Protein AF-A0A9X0D5I1-F1 (afdb_monomer_lite)

InterPro domains:
  IPR029071 Ubiquitin-like domain superfamily [SSF54236] (32-84)

Sequence (95 aa):
LPETPIADESLVTDHSSAVPSIASVSVGEVVGNAIPLRPSSRRIKFLIEWRERTIPIVLDDTETLGTIKRMLEMQLGIPMDQQKPSGMATPSTDN

Organism: NCBI:txid174260

Secondary structure (DSSP, 8-state):
-------------------------------------PPPP-EEEEEEEETTEEEEEEEETT--HHHHHHHHHHHH---TTT-----PPPP----

Structure (mmCIF, N/CA/C/O backbone):
data_AF-A0A9X0D5I1-F1
#
_entry.id   AF-A0A9X0D5I1-F1
#
loop_
_atom_site.group_PDB
_atom_site.id
_atom_site.type_symbol
_atom_site.label_atom_id
_atom_site.label_alt_id
_atom_site.label_comp_id
_atom_site.label_asym_id
_atom_site.label_entity_id
_atom_site.label_seq_id
_atom_site.pdbx_PDB_ins_code
_atom_site.Cartn_x
_atom_site.Cartn_y
_atom_site.Cartn_z
_atom_site.occupancy
_atom_site.B_iso_or_equiv
_atom_site.auth_seq_id
_atom_site.auth_comp_id
_atom_site.auth_asym_id
_atom_site.auth_atom_id
_atom_site.pdbx_PDB_model_num
ATOM 1 N N . LEU A 1 1 ? -30.802 -50.086 -9.975 1.00 50.03 1 LEU A N 1
ATOM 2 C CA . LEU A 1 1 ? -29.612 -50.897 -9.639 1.00 50.03 1 LEU A CA 1
ATOM 3 C C . LEU A 1 1 ? -29.991 -52.360 -9.761 1.00 50.03 1 LEU A C 1
ATOM 5 O O . LEU A 1 1 ? -31.076 -52.719 -9.316 1.00 50.03 1 LEU A O 1
ATOM 9 N N . PRO A 1 2 ? -29.163 -53.142 -10.457 1.00 42.50 2 PRO A N 1
ATOM 10 C CA . PRO A 1 2 ? -28.463 -54.209 -9.749 1.00 42.50 2 PRO A CA 1
ATOM 11 C C . PRO A 1 2 ? -26.937 -54.102 -9.895 1.00 42.50 2 PRO A C 1
ATOM 13 O O . PRO A 1 2 ? -26.426 -53.731 -10.950 1.00 42.50 2 PRO A O 1
ATOM 16 N N . GLU A 1 3 ? -26.258 -54.377 -8.782 1.00 40.50 3 GLU A N 1
ATOM 17 C CA . GLU A 1 3 ? -24.808 -54.417 -8.570 1.00 40.50 3 GLU A CA 1
ATOM 18 C C . GLU A 1 3 ? -24.124 -55.549 -9.348 1.00 40.50 3 GLU A C 1
ATOM 20 O O . GLU A 1 3 ? -24.646 -56.659 -9.443 1.00 40.50 3 GLU A O 1
ATOM 25 N N . THR A 1 4 ? -22.912 -55.282 -9.835 1.00 53.31 4 THR A N 1
ATOM 26 C CA . THR A 1 4 ? -21.943 -56.308 -10.240 1.00 53.31 4 THR A CA 1
ATOM 27 C C . THR A 1 4 ? -20.833 -56.402 -9.186 1.00 53.31 4 THR A C 1
ATOM 29 O O . THR A 1 4 ? -20.356 -55.356 -8.738 1.00 53.31 4 THR A O 1
ATOM 32 N N . PRO A 1 5 ? -20.422 -57.618 -8.784 1.00 51.00 5 PRO A N 1
ATOM 33 C CA . PRO A 1 5 ? -19.561 -57.850 -7.628 1.00 51.00 5 PRO A CA 1
ATOM 34 C C . PRO A 1 5 ? -18.085 -57.534 -7.903 1.00 51.00 5 PRO A C 1
ATOM 36 O O . PRO A 1 5 ? -17.574 -57.733 -9.003 1.00 51.00 5 PRO A O 1
ATOM 39 N N . ILE A 1 6 ? -17.418 -57.054 -6.854 1.00 52.78 6 ILE A N 1
ATOM 40 C CA . ILE A 1 6 ? -15.986 -56.756 -6.769 1.00 52.78 6 ILE A CA 1
ATOM 41 C C . ILE A 1 6 ? -15.208 -58.081 -6.751 1.00 52.78 6 ILE A C 1
ATOM 43 O O . ILE A 1 6 ? -15.447 -58.910 -5.875 1.00 52.78 6 ILE A O 1
ATOM 47 N N . ALA A 1 7 ? -14.287 -58.270 -7.698 1.00 49.75 7 ALA A N 1
ATOM 48 C CA . ALA A 1 7 ? -13.292 -59.337 -7.647 1.00 49.75 7 ALA A CA 1
ATOM 49 C C . ALA A 1 7 ? -12.044 -58.824 -6.912 1.00 49.75 7 ALA A C 1
ATOM 51 O O . ALA A 1 7 ? -11.357 -57.919 -7.390 1.00 49.75 7 ALA A O 1
ATOM 52 N N . ASP A 1 8 ? -11.805 -59.386 -5.730 1.00 49.59 8 ASP A N 1
ATOM 53 C CA . ASP A 1 8 ? -10.547 -59.329 -4.992 1.00 49.59 8 ASP A CA 1
ATOM 54 C C . ASP A 1 8 ? -9.789 -60.629 -5.293 1.00 49.59 8 ASP A C 1
ATOM 56 O O . ASP A 1 8 ? -10.273 -61.713 -4.968 1.00 49.59 8 ASP A O 1
ATOM 60 N N . GLU A 1 9 ? -8.634 -60.539 -5.953 1.00 52.75 9 GLU A N 1
ATOM 61 C CA . GLU A 1 9 ? -7.714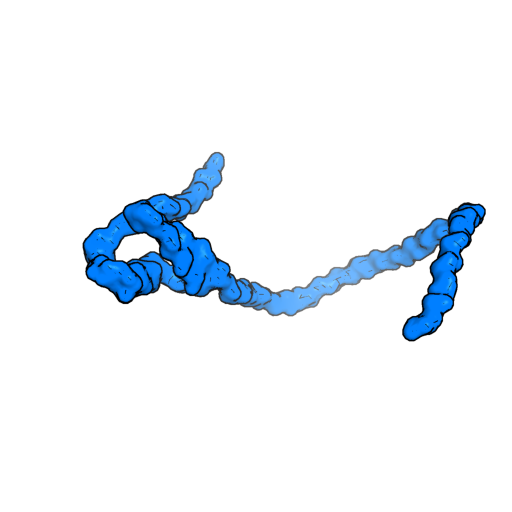 -61.671 -6.086 1.00 52.75 9 GLU A CA 1
ATOM 62 C C . GLU A 1 9 ? -6.249 -61.204 -6.101 1.00 52.75 9 GLU A C 1
ATOM 64 O O . GLU A 1 9 ? -5.650 -60.879 -7.120 1.00 52.75 9 GLU A O 1
ATOM 69 N N . SER A 1 10 ? -5.710 -61.117 -4.884 1.00 47.47 10 SER A N 1
ATOM 70 C CA . SER A 1 10 ? -4.475 -61.772 -4.426 1.00 47.47 10 SER A CA 1
ATOM 71 C C . SER A 1 10 ? -3.266 -61.873 -5.379 1.00 47.47 10 SER A C 1
ATOM 73 O O . SER A 1 10 ? -3.196 -62.731 -6.253 1.00 47.47 10 SER A O 1
ATOM 75 N N . LEU A 1 11 ? -2.233 -61.098 -5.025 1.00 49.56 11 LEU A N 1
ATOM 76 C CA . LEU A 1 11 ? -0.790 -61.396 -5.037 1.00 49.56 11 LEU A CA 1
ATOM 77 C C . LEU A 1 11 ? -0.347 -62.770 -5.594 1.00 49.56 11 LEU A C 1
ATOM 79 O O . LEU A 1 11 ? -0.547 -63.795 -4.944 1.00 49.56 11 LEU A O 1
ATOM 83 N N . VAL A 1 12 ? 0.441 -62.754 -6.678 1.00 45.06 12 VAL A N 1
ATOM 84 C CA . VAL A 1 12 ? 1.507 -63.744 -6.910 1.00 45.06 12 VAL A CA 1
ATOM 85 C C . VAL A 1 12 ? 2.779 -63.025 -7.362 1.00 45.06 12 VAL A C 1
ATOM 87 O O . VAL A 1 12 ? 2.824 -62.344 -8.383 1.00 45.06 12 VAL A O 1
ATOM 90 N N . THR A 1 13 ? 3.800 -63.177 -6.529 1.00 46.22 13 THR A N 1
ATOM 91 C CA . THR A 1 13 ? 5.201 -62.812 -6.718 1.00 46.22 13 THR A CA 1
ATOM 92 C C . THR A 1 13 ? 5.858 -63.739 -7.741 1.00 46.22 13 THR A C 1
ATOM 94 O O . THR A 1 13 ? 5.774 -64.949 -7.566 1.00 46.22 13 THR A O 1
ATOM 97 N N . ASP A 1 14 ? 6.604 -63.209 -8.714 1.00 52.00 14 ASP A N 1
ATOM 98 C CA . ASP A 1 14 ? 7.724 -63.955 -9.300 1.00 52.00 14 ASP A CA 1
ATOM 99 C C . ASP A 1 14 ? 8.892 -63.013 -9.623 1.00 52.00 14 ASP A C 1
ATOM 101 O O . ASP A 1 14 ? 8.747 -61.978 -10.278 1.00 52.00 14 ASP A O 1
ATOM 105 N N . HIS A 1 15 ? 10.045 -63.332 -9.042 1.00 54.12 15 HIS A N 1
ATOM 106 C CA . HIS A 1 15 ? 11.275 -62.561 -9.126 1.00 54.12 15 HIS A CA 1
ATOM 107 C C . HIS A 1 15 ? 12.054 -63.028 -10.356 1.00 54.12 15 HIS A C 1
ATOM 109 O O . HIS A 1 15 ? 12.538 -64.156 -10.385 1.00 54.12 15 HIS A O 1
ATOM 115 N N . SER A 1 16 ? 12.296 -62.141 -11.322 1.00 49.94 16 SER A N 1
ATOM 116 C CA . SER A 1 16 ? 13.378 -62.347 -12.286 1.00 49.94 16 SER A CA 1
ATOM 117 C C . SER A 1 16 ? 14.210 -61.080 -12.425 1.00 49.94 16 SER A C 1
ATOM 119 O O . SER A 1 16 ? 13.771 -60.050 -12.931 1.00 49.94 16 SER A O 1
ATOM 121 N N . SER A 1 17 ? 15.417 -61.175 -11.874 1.00 54.44 17 SER A N 1
ATOM 122 C CA . SER A 1 17 ? 16.472 -60.173 -11.894 1.00 54.44 17 SER A CA 1
ATOM 123 C C . SER A 1 17 ? 16.892 -59.872 -13.335 1.00 54.44 17 SER A C 1
ATOM 125 O O . SER A 1 17 ? 17.548 -60.689 -13.978 1.00 54.44 17 SER A O 1
ATOM 127 N N . ALA A 1 18 ? 16.542 -58.687 -13.830 1.00 58.9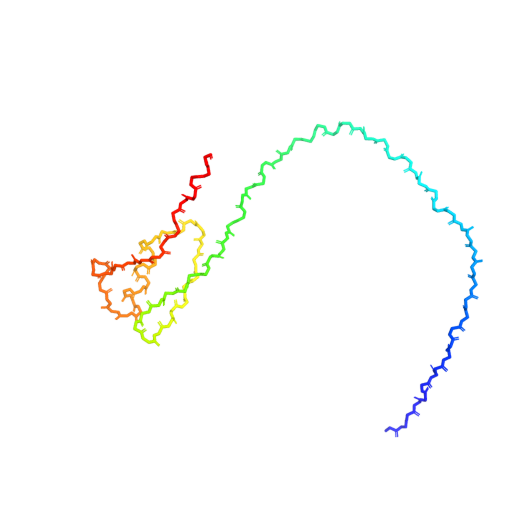7 18 ALA A N 1
ATOM 128 C CA . ALA A 1 18 ? 17.159 -58.093 -15.007 1.00 58.97 18 ALA A CA 1
ATOM 129 C C . ALA A 1 18 ? 17.654 -56.696 -14.618 1.00 58.97 18 ALA A C 1
ATOM 131 O O . ALA A 1 18 ? 16.877 -55.764 -14.424 1.00 58.97 18 ALA A O 1
ATOM 132 N N . VAL A 1 19 ? 18.968 -56.584 -14.432 1.00 61.28 19 VAL A N 1
ATOM 133 C CA . VAL A 1 19 ? 19.675 -55.333 -14.136 1.00 61.28 19 VAL A CA 1
ATOM 134 C C . VAL A 1 19 ? 19.324 -54.297 -15.217 1.00 61.28 19 VAL A C 1
ATOM 136 O O . VAL A 1 19 ? 19.488 -54.613 -16.399 1.00 61.28 19 VAL A O 1
ATOM 139 N N . PRO A 1 20 ? 18.863 -53.074 -14.885 1.00 54.25 20 PRO A N 1
ATOM 140 C CA . PRO A 1 20 ? 18.689 -52.046 -15.900 1.00 54.25 20 PRO A CA 1
ATOM 141 C C . PRO A 1 20 ? 20.064 -51.689 -16.468 1.00 54.25 20 PRO A C 1
ATOM 143 O O . PRO A 1 20 ? 20.976 -51.295 -15.740 1.00 54.25 20 PRO A O 1
ATOM 146 N N . SER A 1 21 ? 20.222 -51.859 -17.780 1.00 54.53 21 SER A N 1
ATOM 147 C CA . SER A 1 21 ? 21.411 -51.424 -18.504 1.00 54.53 21 SER A CA 1
ATOM 148 C C . SER A 1 21 ? 21.496 -49.898 -18.416 1.00 54.53 21 SER A C 1
ATOM 150 O O . SER A 1 21 ? 20.734 -49.180 -19.062 1.00 54.53 21 SER A O 1
ATOM 152 N N . ILE A 1 22 ? 22.381 -49.394 -17.557 1.00 60.22 22 ILE A N 1
ATOM 153 C CA . ILE A 1 22 ? 22.714 -47.971 -17.484 1.00 60.22 22 ILE A CA 1
ATOM 154 C C . ILE A 1 22 ? 23.494 -47.593 -18.744 1.00 60.22 22 ILE A C 1
ATOM 156 O O . ILE A 1 22 ? 24.680 -47.886 -18.874 1.00 60.22 22 ILE A O 1
ATOM 160 N N . ALA A 1 23 ? 22.817 -46.947 -19.692 1.00 58.25 23 ALA A N 1
ATOM 161 C CA . ALA A 1 23 ? 23.484 -46.277 -20.797 1.00 58.25 23 ALA A CA 1
ATOM 162 C C . ALA A 1 23 ? 24.284 -45.090 -20.238 1.00 58.25 23 ALA A C 1
ATOM 164 O O . ALA A 1 23 ? 23.722 -44.170 -19.642 1.00 58.25 23 ALA A O 1
ATOM 165 N N . SER A 1 24 ? 25.604 -45.121 -20.410 1.00 58.53 24 SER A N 1
ATOM 166 C CA . SER A 1 24 ? 26.494 -44.022 -20.045 1.00 58.53 24 SER A CA 1
ATOM 167 C C . SER A 1 24 ? 26.146 -42.777 -20.865 1.00 58.53 24 SER A C 1
ATOM 169 O O . SER A 1 24 ? 26.319 -42.761 -22.082 1.00 58.53 24 SER A O 1
ATOM 171 N N . VAL A 1 25 ? 25.661 -41.725 -20.207 1.00 60.53 25 VAL A N 1
ATOM 172 C CA . VAL A 1 25 ? 25.482 -40.406 -20.826 1.00 60.53 25 VAL A CA 1
ATOM 173 C C . VAL A 1 25 ? 26.829 -39.689 -20.882 1.00 60.53 25 VAL A C 1
ATOM 175 O O . VAL A 1 25 ? 27.409 -39.348 -19.853 1.00 60.53 25 VAL A O 1
ATOM 178 N N . SER A 1 26 ? 27.341 -39.455 -22.090 1.00 61.94 26 SER A N 1
ATOM 179 C CA . SER A 1 26 ? 28.466 -38.543 -22.297 1.00 61.94 26 SER A CA 1
ATOM 180 C C . SER A 1 26 ? 28.009 -37.111 -22.035 1.00 61.94 26 SER A C 1
ATOM 182 O O . SER A 1 26 ? 27.147 -36.587 -22.739 1.00 61.94 26 SER A O 1
ATOM 184 N N . VAL A 1 27 ? 28.605 -36.469 -21.031 1.00 59.84 27 VAL A N 1
ATOM 185 C CA . VAL A 1 27 ? 28.433 -35.035 -20.787 1.00 59.84 27 VAL A CA 1
ATOM 186 C C . VAL A 1 27 ? 29.296 -34.289 -21.802 1.00 59.84 27 VAL A C 1
ATOM 188 O O . VAL A 1 27 ? 30.495 -34.109 -21.604 1.00 59.84 27 VAL A O 1
ATOM 191 N N . GLY A 1 28 ? 28.693 -33.905 -22.925 1.00 54.84 28 GLY A N 1
ATOM 192 C CA . GLY A 1 28 ? 29.244 -32.847 -23.766 1.00 54.84 28 GLY A CA 1
ATOM 193 C C . GLY A 1 28 ? 29.078 -31.513 -23.043 1.00 54.84 28 GLY A C 1
ATOM 194 O O . GLY A 1 28 ? 28.012 -31.245 -22.490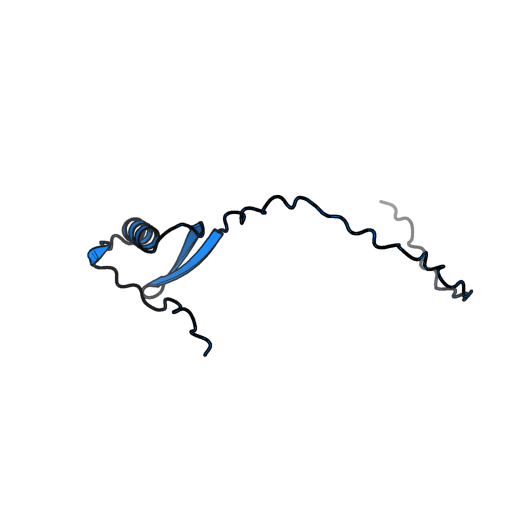 1.00 54.84 28 GLY A O 1
ATOM 195 N N . GLU A 1 29 ? 30.125 -30.693 -23.015 1.00 62.38 29 GLU A N 1
ATOM 196 C CA . GLU A 1 29 ? 30.057 -29.345 -22.455 1.00 62.38 29 GLU A CA 1
ATOM 197 C C . GLU A 1 29 ? 29.066 -28.508 -23.277 1.00 62.38 29 GLU A C 1
ATOM 199 O O . GLU A 1 29 ? 29.355 -28.056 -24.386 1.00 62.38 29 GLU A O 1
ATOM 204 N N . VAL A 1 30 ? 27.855 -28.334 -22.749 1.00 58.44 30 VAL A N 1
ATOM 205 C CA . VAL A 1 30 ? 26.880 -27.402 -23.308 1.00 58.44 30 VAL A CA 1
ATOM 206 C C . VAL A 1 30 ? 27.262 -26.019 -22.796 1.00 58.44 30 VAL A C 1
ATOM 208 O O . VAL A 1 30 ? 26.874 -25.633 -21.693 1.00 58.44 30 VAL A O 1
ATOM 211 N N . VAL A 1 31 ? 28.002 -25.253 -23.601 1.00 63.00 31 VAL A N 1
ATOM 212 C CA . VAL A 1 31 ? 28.085 -23.793 -23.438 1.00 63.00 31 VAL A CA 1
ATOM 213 C C . VAL A 1 31 ? 26.716 -23.226 -23.813 1.00 63.00 31 VAL A C 1
ATOM 215 O O . VAL A 1 31 ? 26.457 -22.779 -24.929 1.00 63.00 31 VAL A O 1
ATOM 218 N N . GLY A 1 32 ? 25.777 -23.353 -22.879 1.00 62.94 32 GLY A N 1
ATOM 219 C CA . GLY A 1 32 ? 24.455 -22.773 -22.981 1.00 62.94 32 GLY A CA 1
ATOM 220 C C . GLY A 1 32 ? 24.579 -21.273 -22.784 1.00 62.94 32 GLY A C 1
ATOM 221 O O . GLY A 1 32 ? 25.016 -20.815 -21.730 1.00 62.94 32 GLY A O 1
ATOM 222 N N . ASN A 1 33 ? 24.173 -20.499 -23.786 1.00 68.62 33 ASN A N 1
ATOM 223 C CA . ASN A 1 33 ? 23.960 -19.068 -23.636 1.00 68.62 33 ASN A CA 1
ATOM 224 C C . ASN A 1 33 ? 22.746 -18.870 -22.710 1.00 68.62 33 ASN A C 1
ATOM 226 O O . ASN A 1 33 ? 21.611 -18.751 -23.172 1.00 68.62 33 ASN A O 1
ATOM 230 N N . ALA A 1 34 ? 22.965 -18.959 -21.397 1.00 70.12 34 ALA A N 1
ATOM 231 C CA . ALA A 1 34 ? 21.910 -18.868 -20.402 1.00 70.12 34 ALA A CA 1
ATOM 232 C C . ALA A 1 34 ? 21.266 -17.481 -20.488 1.00 70.12 34 ALA A C 1
ATOM 234 O O . ALA A 1 34 ? 21.912 -16.466 -20.230 1.00 70.12 34 ALA A O 1
ATOM 235 N N . ILE A 1 35 ? 19.985 -17.427 -20.855 1.00 74.38 35 ILE A N 1
ATOM 236 C CA . ILE A 1 35 ? 19.184 -16.216 -20.682 1.00 74.38 35 ILE A CA 1
ATOM 237 C C . ILE A 1 35 ? 19.049 -16.025 -19.170 1.00 74.38 35 ILE A C 1
ATOM 239 O O . ILE A 1 35 ? 18.529 -16.933 -18.514 1.00 74.38 35 ILE A O 1
ATOM 243 N N . PRO A 1 36 ? 19.491 -14.892 -18.589 1.00 69.62 36 PRO A N 1
ATOM 244 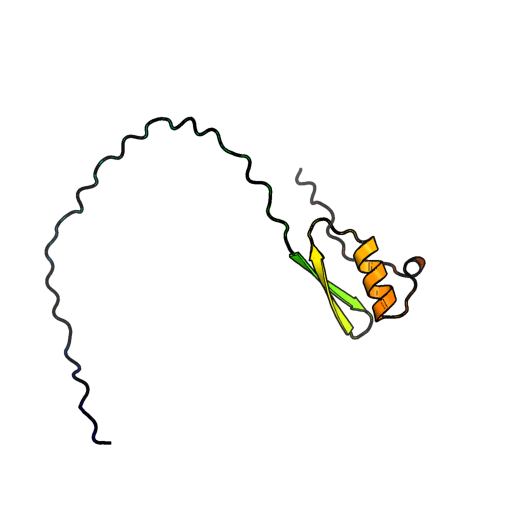C CA . PRO A 1 36 ? 19.256 -14.636 -17.179 1.00 69.62 36 PRO A CA 1
ATOM 245 C C . PRO A 1 36 ? 17.752 -14.700 -16.917 1.00 69.62 36 PRO A C 1
ATOM 247 O O . PRO A 1 36 ? 16.985 -13.894 -17.453 1.00 69.62 36 PRO A O 1
ATOM 250 N N . LEU A 1 37 ? 17.323 -15.684 -16.126 1.00 71.88 37 LEU A N 1
ATOM 251 C CA . LEU A 1 37 ? 15.945 -15.759 -15.668 1.00 71.88 37 LEU A CA 1
ATOM 252 C C . LEU A 1 37 ? 15.704 -14.505 -14.833 1.00 71.88 37 LEU A C 1
ATOM 254 O O . LEU A 1 37 ? 16.277 -14.344 -13.755 1.00 71.88 37 LEU A O 1
ATOM 258 N N . ARG A 1 38 ? 14.893 -13.580 -15.353 1.00 72.69 38 ARG A N 1
ATOM 259 C CA . ARG A 1 38 ? 14.414 -12.469 -14.534 1.00 72.69 38 ARG A CA 1
ATOM 260 C C . ARG A 1 38 ? 13.642 -13.088 -13.368 1.00 72.69 38 ARG A C 1
ATOM 262 O O . ARG A 1 38 ? 12.802 -13.953 -13.632 1.00 72.69 38 ARG A O 1
ATOM 269 N N . PRO A 1 39 ? 13.908 -12.692 -12.112 1.00 71.69 39 PRO A N 1
ATOM 270 C CA . PRO A 1 39 ? 13.097 -13.165 -11.005 1.00 71.69 39 PRO A CA 1
ATOM 271 C C . PRO A 1 39 ? 11.639 -12.814 -11.310 1.00 71.69 39 PRO A C 1
ATOM 273 O O . PRO A 1 39 ? 11.321 -11.667 -11.627 1.00 71.69 39 PRO A O 1
ATOM 276 N N . SER A 1 40 ? 10.767 -13.821 -11.297 1.00 74.69 40 SER A N 1
ATOM 277 C CA . SER A 1 40 ? 9.330 -13.599 -11.416 1.00 74.69 40 SER A CA 1
ATOM 278 C C . SER A 1 40 ? 8.882 -12.757 -10.227 1.00 74.69 40 SER A C 1
ATOM 280 O O . SER A 1 40 ? 9.250 -13.091 -9.100 1.00 74.69 40 SER A O 1
ATOM 282 N N . SER A 1 41 ? 8.085 -11.714 -10.461 1.00 86.06 41 SER A N 1
ATOM 283 C CA . SER A 1 41 ? 7.466 -10.930 -9.389 1.00 86.06 41 SER A CA 1
ATOM 284 C C . SER A 1 41 ? 6.786 -11.855 -8.380 1.00 86.06 41 SER A C 1
ATOM 286 O O . SER A 1 41 ? 6.056 -12.775 -8.767 1.00 86.06 41 SER A O 1
ATOM 288 N N . ARG A 1 42 ? 7.047 -11.645 -7.088 1.00 91.50 42 ARG A N 1
ATOM 289 C CA . ARG A 1 42 ? 6.478 -12.467 -6.010 1.00 91.50 42 ARG A CA 1
ATOM 290 C C . ARG A 1 42 ? 5.466 -11.660 -5.225 1.00 91.50 42 ARG A C 1
ATOM 292 O O . ARG A 1 42 ? 5.686 -10.488 -4.954 1.00 91.50 42 ARG A O 1
ATOM 299 N N . ARG A 1 43 ? 4.393 -12.321 -4.787 1.00 94.75 43 ARG A N 1
ATOM 300 C CA . ARG A 1 43 ? 3.409 -11.725 -3.879 1.00 94.75 43 ARG A CA 1
ATOM 301 C C . ARG A 1 43 ? 3.740 -12.087 -2.438 1.00 94.75 43 ARG A C 1
ATOM 303 O O . ARG A 1 43 ? 3.786 -13.264 -2.086 1.00 94.75 43 ARG A O 1
ATOM 310 N N . ILE A 1 44 ? 3.940 -11.078 -1.605 1.00 94.12 44 ILE A N 1
ATOM 311 C CA . ILE A 1 44 ? 4.241 -11.195 -0.181 1.00 94.12 44 ILE A CA 1
ATOM 312 C C . ILE A 1 44 ? 2.973 -10.890 0.612 1.00 94.12 44 ILE A C 1
ATOM 314 O O . ILE A 1 44 ? 2.320 -9.870 0.389 1.00 94.12 44 ILE A O 1
ATOM 318 N N . LYS A 1 45 ? 2.624 -11.770 1.556 1.00 95.06 45 LYS A N 1
ATOM 319 C CA . LYS A 1 45 ? 1.521 -11.561 2.498 1.00 95.06 45 LYS A CA 1
ATOM 320 C C . LYS A 1 45 ? 2.063 -11.039 3.826 1.00 95.06 45 LYS A C 1
ATOM 322 O O . LYS A 1 45 ? 2.738 -11.764 4.549 1.00 95.06 45 LYS A O 1
ATOM 327 N N . PHE A 1 46 ? 1.705 -9.809 4.158 1.00 94.75 46 PHE A N 1
ATOM 328 C CA . PHE A 1 46 ? 1.935 -9.182 5.450 1.00 94.75 46 PHE A CA 1
ATOM 329 C C . PHE A 1 46 ? 0.712 -9.382 6.344 1.00 94.75 46 PHE A C 1
ATOM 331 O O . PHE A 1 46 ? -0.428 -9.230 5.898 1.00 94.75 46 PHE A O 1
ATOM 338 N N . LEU A 1 47 ? 0.944 -9.717 7.610 1.00 95.56 47 LEU A N 1
ATOM 339 C CA . LEU A 1 47 ? -0.084 -9.768 8.644 1.00 95.56 47 LEU A CA 1
ATOM 340 C C . LEU A 1 47 ? 0.172 -8.614 9.608 1.00 95.56 47 LEU A C 1
ATOM 342 O O . LEU A 1 47 ? 1.158 -8.631 10.337 1.00 95.56 47 LEU A O 1
ATOM 346 N N . ILE A 1 48 ? -0.682 -7.595 9.569 1.00 95.25 48 ILE A N 1
ATOM 347 C CA . ILE A 1 48 ? -0.533 -6.407 10.405 1.00 95.25 48 ILE A CA 1
ATOM 348 C C . ILE A 1 48 ? -1.441 -6.563 11.615 1.00 95.25 48 ILE A C 1
ATOM 350 O O . ILE A 1 48 ? -2.662 -6.614 11.475 1.00 95.25 48 ILE A O 1
ATOM 354 N N . GLU A 1 49 ? -0.851 -6.618 12.799 1.00 95.12 49 GLU A N 1
ATOM 355 C CA . GLU A 1 49 ? -1.596 -6.635 14.053 1.00 95.12 49 GLU A CA 1
ATOM 356 C C . GLU A 1 49 ? -1.896 -5.204 14.508 1.00 95.12 49 GLU A C 1
ATOM 358 O O . GLU A 1 49 ? -1.007 -4.356 14.610 1.00 95.12 49 GLU A O 1
ATOM 363 N N . TRP A 1 50 ? -3.170 -4.921 14.770 1.00 93.75 50 TRP A N 1
ATOM 364 C CA . TRP A 1 50 ? -3.630 -3.641 15.293 1.00 93.75 50 TRP A CA 1
ATOM 365 C C . TRP A 1 50 ? -4.769 -3.849 16.289 1.00 93.75 50 TRP A C 1
ATOM 367 O O . TRP A 1 50 ? -5.873 -4.257 15.916 1.00 93.75 50 TRP A O 1
ATOM 377 N N . ARG A 1 51 ? -4.519 -3.511 17.561 1.00 91.69 51 ARG A N 1
ATOM 378 C CA . ARG A 1 51 ? -5.434 -3.789 18.683 1.00 91.69 51 ARG A CA 1
ATOM 379 C C . ARG A 1 51 ? -5.799 -5.282 18.700 1.00 91.69 51 ARG A C 1
ATOM 381 O O . ARG A 1 51 ? -4.910 -6.116 18.755 1.00 91.69 51 ARG A O 1
ATOM 388 N N . GLU A 1 52 ? -7.080 -5.616 18.615 1.00 95.12 52 GLU A N 1
ATOM 389 C CA . GLU A 1 52 ? -7.602 -6.991 18.639 1.00 95.12 52 GLU A CA 1
ATOM 390 C C . GLU A 1 52 ? -7.833 -7.554 17.221 1.00 95.12 52 GLU A C 1
ATOM 392 O O . GLU A 1 52 ? -8.646 -8.457 17.025 1.00 95.12 52 GLU A O 1
ATOM 397 N N . ARG A 1 53 ? -7.194 -6.972 16.196 1.00 94.00 53 ARG A N 1
ATOM 398 C CA . ARG A 1 53 ? -7.414 -7.324 14.786 1.00 94.00 53 ARG A CA 1
ATOM 399 C C . ARG A 1 53 ? -6.105 -7.646 14.080 1.00 94.00 53 ARG A C 1
ATOM 401 O O . ARG A 1 53 ? -5.096 -6.981 14.294 1.00 94.00 53 ARG A O 1
ATOM 408 N N . THR A 1 54 ? -6.174 -8.592 13.149 1.00 95.81 54 THR A N 1
ATOM 409 C CA . THR A 1 54 ? -5.101 -8.881 12.193 1.00 95.81 54 THR A CA 1
ATOM 410 C C . THR A 1 54 ? -5.581 -8.542 10.789 1.00 95.81 54 THR A C 1
ATOM 412 O O . THR A 1 54 ? -6.607 -9.046 10.333 1.00 95.81 54 THR A O 1
ATOM 415 N N . ILE A 1 55 ? -4.837 -7.687 10.098 1.00 95.81 55 ILE A N 1
ATOM 416 C CA . ILE A 1 55 ? -5.175 -7.169 8.774 1.00 95.81 55 ILE A CA 1
ATOM 417 C C . ILE A 1 55 ? -4.209 -7.798 7.764 1.00 95.81 55 ILE A C 1
ATOM 419 O O . ILE A 1 55 ? -3.014 -7.497 7.798 1.00 95.81 55 ILE A O 1
ATOM 423 N N . PRO A 1 56 ? -4.681 -8.688 6.876 1.00 95.81 56 PRO A N 1
ATOM 424 C CA . PRO A 1 56 ? -3.839 -9.261 5.837 1.00 95.81 56 PRO A CA 1
ATOM 425 C C . PRO A 1 56 ? -3.682 -8.282 4.665 1.00 95.81 56 PRO A C 1
ATOM 427 O O . PRO A 1 56 ? -4.668 -7.844 4.075 1.00 95.81 56 PRO A O 1
ATOM 430 N N . ILE A 1 57 ? -2.442 -7.988 4.279 1.00 95.06 57 ILE A N 1
ATOM 431 C CA . ILE A 1 57 ? -2.107 -7.186 3.096 1.00 95.06 57 ILE A CA 1
ATOM 432 C C . ILE A 1 57 ? -1.222 -8.025 2.176 1.00 95.06 57 ILE A C 1
ATOM 434 O O . ILE A 1 57 ? -0.229 -8.589 2.623 1.00 95.06 57 ILE A O 1
ATOM 438 N N . VAL A 1 58 ? -1.579 -8.124 0.894 1.00 95.25 58 VAL A N 1
ATOM 439 C CA . VAL A 1 58 ? -0.794 -8.863 -0.106 1.00 95.25 58 VAL A CA 1
ATOM 440 C C . VAL A 1 58 ? -0.290 -7.893 -1.164 1.00 95.25 58 VAL A C 1
ATOM 442 O O . VAL A 1 58 ? -1.102 -7.290 -1.864 1.00 95.25 58 VAL A O 1
ATOM 445 N N . LEU A 1 59 ? 1.028 -7.778 -1.292 1.00 95.06 59 LEU A N 1
ATOM 446 C CA . LEU A 1 59 ? 1.707 -6.845 -2.194 1.00 95.06 59 LEU A CA 1
ATOM 447 C C . LEU A 1 59 ? 2.772 -7.556 -3.020 1.00 95.06 59 LEU A C 1
ATOM 449 O O . LEU A 1 59 ? 3.221 -8.635 -2.643 1.00 95.06 59 LEU A O 1
ATOM 453 N N . ASP A 1 60 ? 3.176 -6.944 -4.126 1.00 94.88 60 ASP A N 1
ATOM 454 C CA . ASP A 1 60 ? 4.335 -7.407 -4.884 1.00 94.88 60 ASP A CA 1
ATOM 455 C C . ASP A 1 60 ? 5.636 -7.102 -4.126 1.00 94.88 60 ASP A C 1
ATOM 457 O O . ASP A 1 60 ? 5.699 -6.182 -3.310 1.00 94.88 60 ASP A O 1
ATOM 461 N N . ASP A 1 61 ? 6.692 -7.872 -4.384 1.00 91.38 61 ASP A N 1
ATOM 462 C CA . ASP A 1 61 ? 7.982 -7.761 -3.692 1.00 91.38 61 ASP A CA 1
ATOM 463 C C . ASP A 1 61 ? 8.773 -6.483 -4.016 1.00 91.38 61 ASP A C 1
ATOM 465 O O . ASP A 1 61 ? 9.794 -6.208 -3.389 1.00 91.38 61 ASP A O 1
ATOM 469 N N . THR A 1 62 ? 8.272 -5.671 -4.946 1.00 93.25 62 THR A N 1
ATOM 470 C CA . THR A 1 62 ? 8.779 -4.331 -5.266 1.00 93.25 62 THR A CA 1
ATOM 471 C C . THR A 1 62 ? 8.104 -3.216 -4.469 1.00 93.25 62 THR A C 1
ATOM 473 O O . THR A 1 62 ? 8.560 -2.073 -4.507 1.00 93.25 62 THR A O 1
ATOM 476 N N . GLU A 1 63 ? 6.999 -3.511 -3.783 1.00 95.00 63 GLU A N 1
ATOM 477 C CA . GLU A 1 63 ? 6.242 -2.518 -3.028 1.00 95.00 63 GLU A CA 1
ATOM 478 C C . GLU A 1 63 ? 6.956 -2.096 -1.745 1.00 95.00 63 GLU A C 1
ATOM 480 O O . GLU A 1 63 ? 7.755 -2.825 -1.156 1.00 95.00 63 GLU A O 1
ATOM 485 N N . THR A 1 64 ? 6.646 -0.885 -1.285 1.00 94.62 64 THR A N 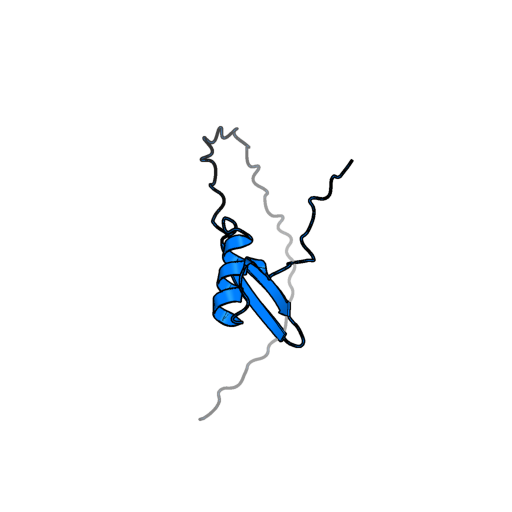1
ATOM 486 C CA . THR A 1 64 ? 7.324 -0.283 -0.133 1.00 94.62 64 THR A CA 1
ATOM 487 C C . THR A 1 64 ? 6.449 -0.286 1.115 1.00 94.62 64 THR A C 1
ATOM 489 O O . THR A 1 64 ? 5.223 -0.411 1.060 1.00 94.62 64 THR A O 1
ATOM 492 N N . LEU A 1 65 ? 7.073 -0.026 2.268 1.00 93.12 65 LEU A N 1
ATOM 493 C CA . LEU A 1 65 ? 6.347 0.232 3.513 1.00 93.12 65 LEU A CA 1
ATOM 494 C C . LEU A 1 65 ? 5.343 1.392 3.373 1.00 93.12 65 LEU A C 1
ATOM 496 O O . LEU A 1 65 ? 4.310 1.391 4.039 1.00 93.12 65 LEU A O 1
ATOM 500 N N . GLY A 1 66 ? 5.614 2.364 2.494 1.00 96.38 66 GLY A N 1
ATOM 501 C CA . GLY A 1 66 ? 4.685 3.455 2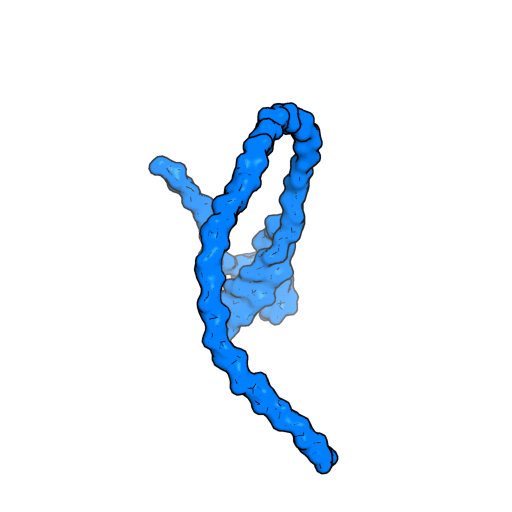.193 1.00 96.38 66 GLY A CA 1
ATOM 502 C C . GLY A 1 66 ? 3.368 2.954 1.601 1.00 96.38 66 GLY A C 1
ATOM 503 O O . GLY A 1 66 ? 2.302 3.410 2.010 1.00 96.38 66 GLY A O 1
ATOM 504 N N . THR A 1 67 ? 3.425 1.959 0.712 1.00 96.88 67 THR A N 1
ATOM 505 C CA . THR A 1 67 ? 2.233 1.318 0.139 1.00 96.88 67 THR A CA 1
ATOM 506 C C . THR A 1 67 ? 1.400 0.649 1.230 1.00 96.88 67 THR A C 1
ATOM 508 O O . THR A 1 67 ? 0.192 0.875 1.307 1.00 96.88 67 THR A O 1
ATOM 511 N N . ILE A 1 68 ? 2.047 -0.097 2.135 1.00 95.62 68 ILE A N 1
ATOM 512 C CA . ILE A 1 68 ? 1.384 -0.722 3.292 1.00 95.62 68 ILE A CA 1
ATOM 513 C C . ILE A 1 68 ? 0.694 0.347 4.149 1.00 95.62 68 ILE A C 1
ATOM 515 O O . ILE A 1 68 ? -0.493 0.219 4.450 1.00 95.62 68 ILE A O 1
ATOM 519 N N . LYS A 1 69 ? 1.399 1.432 4.496 1.00 96.38 69 LYS A N 1
ATOM 520 C CA . LYS A 1 69 ? 0.842 2.524 5.311 1.00 96.38 69 LYS A CA 1
ATOM 521 C C . LYS A 1 69 ? -0.366 3.188 4.656 1.00 96.38 69 LYS A C 1
ATOM 523 O O . LYS A 1 69 ? -1.367 3.435 5.327 1.00 96.38 69 LYS A O 1
ATOM 528 N N . ARG A 1 70 ? -0.310 3.428 3.345 1.00 97.56 70 ARG A N 1
ATOM 529 C CA . ARG A 1 70 ? -1.428 4.000 2.583 1.00 97.56 70 ARG A CA 1
ATOM 530 C C . ARG A 1 70 ? -2.647 3.083 2.593 1.00 97.56 70 ARG A C 1
ATOM 532 O O . ARG A 1 70 ? -3.770 3.545 2.765 1.00 97.56 70 ARG A O 1
ATOM 539 N N . MET A 1 71 ? -2.444 1.775 2.443 1.00 95.94 71 MET A N 1
ATOM 540 C CA . MET A 1 71 ? -3.536 0.803 2.543 1.00 95.94 71 MET A CA 1
ATOM 541 C C . MET A 1 71 ? -4.161 0.781 3.939 1.00 95.94 71 MET A C 1
ATOM 543 O O . MET A 1 71 ? -5.385 0.738 4.054 1.00 95.94 71 MET A O 1
ATOM 547 N N . LEU A 1 72 ? -3.344 0.848 4.991 1.00 95.56 72 LEU A N 1
ATOM 548 C CA . LEU A 1 72 ? -3.828 0.921 6.370 1.00 95.56 72 LEU A CA 1
ATOM 549 C C . LEU A 1 72 ? -4.579 2.226 6.651 1.00 95.56 72 LEU A C 1
ATOM 551 O O . LEU A 1 72 ? -5.589 2.196 7.345 1.00 95.56 72 LEU A O 1
ATOM 555 N N . GLU A 1 73 ? -4.144 3.349 6.080 1.00 96.81 73 GLU A N 1
ATOM 556 C CA . GLU A 1 73 ? -4.853 4.629 6.187 1.00 96.81 73 GLU A CA 1
ATOM 557 C C . GLU A 1 73 ? -6.260 4.524 5.593 1.00 96.81 73 GLU A C 1
ATOM 559 O O . GLU A 1 73 ? -7.230 4.892 6.249 1.00 96.81 73 GLU A O 1
ATOM 564 N N . MET A 1 74 ? -6.395 3.925 4.406 1.00 95.38 74 MET A N 1
ATOM 565 C CA . MET A 1 74 ? -7.702 3.716 3.773 1.00 95.38 74 MET A CA 1
ATOM 566 C C . MET A 1 74 ? -8.611 2.759 4.560 1.00 95.38 74 MET A C 1
ATOM 568 O O . MET A 1 74 ? -9.823 2.950 4.574 1.00 95.38 74 MET A O 1
ATOM 572 N N . GLN A 1 75 ? -8.055 1.724 5.203 1.00 92.75 75 GLN A N 1
ATOM 573 C CA . GLN A 1 75 ? -8.849 0.719 5.927 1.00 92.75 75 GLN A CA 1
ATOM 574 C C . GLN A 1 75 ? -9.197 1.122 7.365 1.00 92.75 75 GLN A C 1
ATOM 576 O O . GLN A 1 75 ? -10.255 0.746 7.868 1.00 92.75 75 GLN A O 1
ATOM 581 N N . LEU A 1 76 ? -8.303 1.842 8.044 1.00 93.12 76 LEU A N 1
ATOM 582 C CA . LEU A 1 76 ? -8.411 2.158 9.472 1.00 93.12 76 LEU A CA 1
ATOM 583 C C . LEU A 1 76 ? -8.698 3.635 9.746 1.00 93.12 76 LEU A C 1
ATOM 585 O O . LEU A 1 76 ? -9.021 3.979 10.881 1.00 93.12 76 LEU A O 1
ATOM 589 N N . GLY A 1 77 ? -8.541 4.508 8.747 1.00 94.75 77 GLY A N 1
ATOM 590 C CA . GLY A 1 77 ? -8.644 5.957 8.912 1.00 94.75 77 GLY A CA 1
ATOM 591 C C . GLY A 1 77 ? -7.499 6.565 9.725 1.00 94.75 77 GLY A C 1
ATOM 592 O O . GLY A 1 77 ? -7.644 7.670 10.237 1.00 94.75 77 GLY A O 1
ATOM 593 N N . ILE A 1 78 ? -6.383 5.844 9.891 1.00 93.38 78 ILE A N 1
ATOM 594 C CA . ILE A 1 78 ? -5.212 6.320 10.636 1.00 93.38 78 ILE A CA 1
ATOM 595 C C . ILE A 1 78 ? -4.244 6.978 9.648 1.00 93.38 78 ILE A C 1
ATOM 597 O O . ILE A 1 78 ? -3.701 6.263 8.799 1.00 93.38 78 ILE A O 1
ATOM 601 N N . PRO A 1 79 ? -3.974 8.287 9.772 1.00 97.00 79 PRO A N 1
ATOM 602 C CA . PRO A 1 79 ? -3.054 8.992 8.889 1.00 97.00 79 PRO A CA 1
ATOM 603 C C . PRO A 1 79 ? -1.670 8.336 8.821 1.00 97.00 79 PRO A C 1
ATOM 605 O O . PRO A 1 79 ? -1.142 7.891 9.845 1.00 97.00 79 PRO A O 1
ATOM 608 N N . MET A 1 80 ? -1.063 8.254 7.633 1.00 96.25 80 MET A N 1
ATOM 609 C CA . MET A 1 80 ? 0.220 7.548 7.438 1.00 96.25 80 MET A CA 1
ATOM 610 C C . MET A 1 80 ? 1.368 8.047 8.335 1.00 96.25 80 MET A C 1
ATOM 612 O O . MET A 1 80 ? 2.249 7.265 8.709 1.00 96.25 80 MET A O 1
ATOM 616 N N . ASP A 1 81 ? 1.378 9.336 8.664 1.00 96.00 81 ASP A N 1
ATOM 617 C CA . ASP A 1 81 ? 2.357 10.001 9.534 1.00 96.00 81 ASP A CA 1
ATOM 618 C C . ASP A 1 81 ? 2.198 9.609 11.012 1.00 96.00 81 ASP A C 1
ATOM 620 O O . ASP A 1 81 ? 3.168 9.613 11.770 1.00 96.00 81 ASP A O 1
ATOM 624 N N . GLN A 1 82 ? 0.999 9.184 11.409 1.00 96.56 82 GLN A N 1
ATOM 625 C CA . GLN A 1 82 ? 0.700 8.681 12.751 1.00 96.56 82 GLN A CA 1
ATOM 626 C C . GLN A 1 82 ? 0.961 7.175 12.889 1.00 96.56 82 GLN A C 1
ATOM 628 O O . GLN A 1 82 ? 1.038 6.652 14.004 1.00 96.56 82 GLN A O 1
ATOM 633 N N . GLN A 1 83 ? 1.139 6.464 11.773 1.00 95.25 83 GLN A N 1
ATOM 634 C CA . GLN A 1 83 ? 1.429 5.034 11.774 1.00 95.25 83 GLN A CA 1
ATOM 635 C C . GLN A 1 83 ? 2.902 4.750 12.098 1.00 95.25 83 GLN A C 1
ATOM 637 O O . GLN A 1 83 ? 3.818 5.204 11.398 1.00 95.25 83 GLN A O 1
ATOM 642 N N . LYS A 1 84 ? 3.128 3.900 13.109 1.00 93.31 84 LYS A N 1
ATOM 643 C CA . LYS A 1 84 ? 4.453 3.447 13.569 1.00 93.31 84 LYS A CA 1
ATOM 644 C C . LYS A 1 84 ? 4.588 1.917 13.454 1.00 93.31 84 LYS A C 1
ATOM 646 O O . LYS A 1 84 ? 4.339 1.224 14.437 1.00 93.31 84 LYS A O 1
ATOM 651 N N . PRO A 1 85 ? 4.945 1.380 12.271 1.00 91.19 85 PRO A N 1
ATOM 652 C CA . PRO A 1 85 ? 5.181 -0.051 12.090 1.00 91.19 85 PRO A CA 1
ATOM 653 C C . PRO A 1 85 ? 6.363 -0.540 12.932 1.00 91.19 85 PRO A C 1
ATOM 655 O O . PRO A 1 85 ? 7.365 0.164 13.070 1.00 91.19 85 PRO A O 1
ATOM 658 N N . SER A 1 86 ? 6.260 -1.759 13.451 1.00 91.31 86 SER A N 1
ATOM 659 C CA . SER A 1 86 ? 7.310 -2.455 14.198 1.00 91.31 86 SER A CA 1
ATOM 660 C C . SER A 1 86 ? 7.451 -3.898 13.694 1.00 91.31 86 SER A C 1
ATOM 662 O O . SER A 1 86 ? 6.654 -4.351 12.875 1.00 91.31 86 SER A O 1
ATOM 664 N N . GLY A 1 87 ? 8.491 -4.614 14.139 1.00 86.38 87 GLY A N 1
ATOM 665 C CA . GLY A 1 87 ? 8.692 -6.028 13.785 1.00 86.38 87 GLY A CA 1
ATOM 666 C C . GLY A 1 87 ? 9.275 -6.274 12.389 1.00 86.38 87 GLY A C 1
ATOM 667 O O . GLY A 1 87 ? 9.148 -7.371 11.854 1.00 86.38 87 GLY A O 1
ATOM 668 N N . MET A 1 88 ? 9.913 -5.268 11.782 1.00 79.50 88 MET A N 1
ATOM 669 C CA . MET A 1 88 ? 10.605 -5.446 10.505 1.00 79.50 88 MET A CA 1
ATOM 670 C C . MET A 1 88 ? 11.850 -6.318 10.698 1.00 79.50 88 MET A C 1
ATOM 672 O O . MET A 1 88 ? 12.653 -6.057 11.594 1.00 79.50 88 MET A O 1
ATOM 676 N N . ALA A 1 89 ? 12.019 -7.331 9.844 1.00 75.88 89 ALA A N 1
ATOM 677 C CA . ALA A 1 89 ? 13.239 -8.125 9.819 1.00 75.88 89 ALA A CA 1
ATOM 678 C C . ALA A 1 89 ? 14.416 -7.227 9.414 1.00 75.88 89 ALA A C 1
ATOM 680 O O . ALA A 1 89 ? 14.404 -6.618 8.343 1.00 75.88 89 ALA A O 1
ATOM 681 N N . THR A 1 90 ? 15.431 -7.135 10.268 1.00 75.56 90 THR A N 1
ATOM 682 C CA . THR A 1 90 ? 16.725 -6.584 9.870 1.00 75.56 90 THR A CA 1
ATOM 683 C C . THR A 1 90 ? 17.494 -7.664 9.118 1.00 75.56 90 THR A C 1
ATOM 685 O O . THR A 1 90 ? 17.424 -8.826 9.529 1.00 75.56 90 THR A O 1
ATOM 688 N N . PRO A 1 91 ? 18.237 -7.328 8.051 1.00 70.12 91 PRO A N 1
ATOM 689 C CA . PRO A 1 91 ? 19.120 -8.300 7.424 1.00 70.12 91 PRO A CA 1
ATOM 690 C C . PRO A 1 91 ? 20.087 -8.827 8.487 1.00 70.12 91 PRO A C 1
ATOM 692 O O . PRO A 1 91 ? 20.751 -8.048 9.171 1.00 70.12 91 PRO A O 1
ATOM 695 N N . SER A 1 92 ? 20.114 -10.144 8.676 1.00 63.16 92 SER A N 1
ATOM 696 C CA . SER A 1 92 ? 21.103 -10.788 9.529 1.00 63.16 92 SER A CA 1
ATOM 697 C C . SER A 1 92 ? 22.465 -10.599 8.869 1.00 63.16 92 SER A C 1
ATOM 699 O O . SER A 1 92 ? 22.722 -11.173 7.813 1.00 63.16 92 SER A O 1
ATOM 701 N N . THR A 1 93 ? 23.317 -9.757 9.450 1.00 66.94 93 THR A N 1
ATOM 702 C CA . THR A 1 93 ? 24.740 -9.738 9.107 1.00 66.94 93 THR A CA 1
ATOM 703 C C . THR A 1 93 ? 25.347 -11.007 9.693 1.00 66.94 93 THR A C 1
ATOM 705 O O . THR A 1 93 ? 25.681 -11.042 10.875 1.00 66.94 93 THR A O 1
ATOM 708 N N . ASP A 1 94 ? 25.402 -12.069 8.896 1.00 66.94 94 ASP A N 1
ATOM 709 C CA . ASP A 1 94 ? 26.218 -13.243 9.203 1.00 66.94 94 ASP A CA 1
ATOM 710 C C . ASP A 1 94 ? 27.692 -12.810 9.078 1.00 66.94 94 ASP A C 1
ATOM 712 O O . ASP A 1 94 ? 28.076 -12.247 8.047 1.00 66.94 94 ASP A O 1
ATOM 716 N N . ASN A 1 95 ? 28.471 -12.944 10.157 1.00 51.19 95 ASN A N 1
ATOM 717 C CA . ASN A 1 95 ? 29.884 -12.553 10.240 1.00 51.19 95 ASN A CA 1
ATOM 718 C C . ASN A 1 95 ? 30.761 -13.766 10.528 1.00 51.19 95 ASN A C 1
ATOM 720 O O . ASN A 1 95 ? 30.504 -14.402 11.575 1.00 51.19 95 ASN A O 1
#

Radius of gyration: 29.75 Å; chains: 1; bounding box: 60×74×42 Å

pLDDT: mean 76.73, std 18.85, range [40.5, 97.56]

Foldseek 3Di:
DDDDDDDDDDDDDDDDDDPPPDDDDDDDPPPDPDDPDDPDWDWDWDWDDDDPDTDIDIDTPPDDVQVVLVVCCVVPVQHSVNDDDDDDDDPPPDD